Protein AF-G5QGA5-F1 (afdb_monomer_lite)

Foldseek 3Di:
DDLVVLVVVLVVLVVVLVVLCVVCDPHDDDPVSVVSNVVSVVSNVVSVVVNVVVVVVVVVVVVVVVVVVVVVVVVPDD

Organism: NCBI:txid913081

InterPro domains:
  IPR024455 Phage capsid [TIGR01554] (3-74)

Sequence (78 aa):
MKLHELKQKRNTIATDMRALNEKIGDNPWTDEQRTEWNKAKSELEALDERIAREEELRRQDQTYVDENEEEQRNNQDP

Radius of gyration: 21.15 Å; chains: 1; bounding box: 54×15×60 Å

Structure (mmCIF, N/CA/C/O backbone):
data_AF-G5QGA5-F1
#
_entry.id   AF-G5QGA5-F1
#
loop_
_atom_site.group_PDB
_atom_site.id
_atom_site.type_symbol
_atom_site.label_atom_id
_atom_site.label_alt_id
_atom_site.label_comp_id
_atom_site.label_asym_id
_atom_site.label_entity_id
_atom_site.label_seq_id
_atom_site.pdbx_PDB_ins_code
_at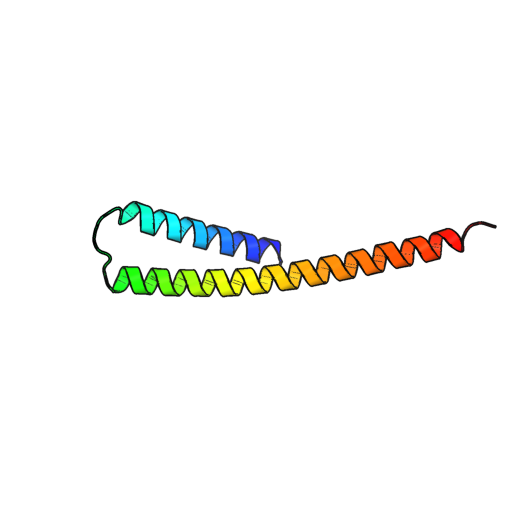om_site.Cartn_x
_atom_site.Cartn_y
_atom_site.Cartn_z
_atom_site.occupancy
_atom_site.B_iso_or_equiv
_atom_site.auth_seq_id
_atom_site.auth_comp_id
_atom_site.auth_asym_id
_atom_site.auth_atom_id
_atom_site.pdbx_PDB_model_num
ATOM 1 N N . MET A 1 1 ? -0.660 7.016 11.188 1.00 73.88 1 MET A N 1
ATOM 2 C CA . MET A 1 1 ? -1.563 7.346 10.066 1.00 73.88 1 MET A CA 1
ATOM 3 C C . MET A 1 1 ? -2.944 6.848 10.425 1.00 73.88 1 MET A C 1
ATOM 5 O O . MET A 1 1 ? -3.042 5.773 11.001 1.00 73.88 1 MET A O 1
ATOM 9 N N . LYS A 1 2 ? -3.984 7.622 10.129 1.00 91.56 2 LYS A N 1
ATOM 10 C CA . LYS A 1 2 ? -5.380 7.208 10.305 1.00 91.56 2 LYS A CA 1
ATOM 11 C C . LYS A 1 2 ? -5.750 6.157 9.252 1.00 91.56 2 LYS A C 1
ATOM 13 O O . LYS A 1 2 ? -5.176 6.143 8.164 1.00 91.56 2 LYS A O 1
ATOM 18 N N . LEU A 1 3 ? -6.756 5.323 9.535 1.00 93.69 3 LEU A N 1
ATOM 19 C CA . LEU A 1 3 ? -7.231 4.275 8.617 1.00 93.69 3 LEU A CA 1
ATOM 20 C C . LEU A 1 3 ? -7.529 4.804 7.201 1.00 93.69 3 LEU A C 1
ATOM 22 O O . LEU A 1 3 ? -7.167 4.170 6.213 1.00 93.69 3 LEU A O 1
ATOM 26 N N . HIS A 1 4 ? -8.137 5.989 7.086 1.00 94.75 4 HIS A N 1
ATOM 27 C CA . HIS A 1 4 ? -8.425 6.591 5.781 1.00 94.75 4 HIS A CA 1
ATOM 28 C C . HIS A 1 4 ? -7.152 6.970 5.003 1.00 94.75 4 HIS A C 1
ATOM 30 O O . HIS A 1 4 ? -7.128 6.842 3.784 1.00 94.75 4 HIS A O 1
ATOM 36 N N . GLU A 1 5 ? -6.082 7.385 5.688 1.00 95.94 5 GLU A N 1
ATOM 37 C CA . GLU A 1 5 ? -4.793 7.723 5.066 1.00 95.94 5 GLU A CA 1
ATOM 38 C C . GLU A 1 5 ? -4.089 6.458 4.571 1.00 95.94 5 GLU A C 1
ATOM 40 O O . GLU A 1 5 ? -3.537 6.449 3.473 1.00 95.94 5 GLU A O 1
ATOM 45 N N . LEU A 1 6 ? -4.160 5.367 5.347 1.00 96.75 6 LEU A N 1
ATOM 46 C CA . LEU A 1 6 ? -3.639 4.058 4.939 1.00 96.75 6 LEU A CA 1
ATOM 47 C C . LEU A 1 6 ? -4.336 3.565 3.669 1.00 96.75 6 LEU A C 1
ATOM 49 O O . LEU A 1 6 ? -3.667 3.196 2.705 1.00 96.75 6 LEU A O 1
ATOM 53 N N . LYS A 1 7 ? -5.673 3.633 3.639 1.00 97.19 7 LYS A N 1
ATOM 54 C CA . LYS A 1 7 ? -6.480 3.268 2.465 1.00 97.19 7 LYS A CA 1
ATOM 55 C C . LYS A 1 7 ? -6.165 4.144 1.255 1.00 97.19 7 LYS A C 1
ATOM 57 O O . LYS A 1 7 ? -6.011 3.625 0.153 1.00 97.19 7 LYS A O 1
ATOM 62 N N . GLN A 1 8 ? -6.032 5.457 1.452 1.00 97.94 8 GLN A N 1
ATOM 63 C CA . GLN A 1 8 ? -5.673 6.377 0.374 1.00 97.94 8 GLN A CA 1
ATOM 64 C C . GLN A 1 8 ? -4.302 6.028 -0.209 1.00 97.94 8 GLN A C 1
ATOM 66 O O . GLN A 1 8 ? -4.185 5.858 -1.419 1.00 97.94 8 GLN A O 1
ATOM 71 N N . LYS A 1 9 ? -3.289 5.839 0.644 1.00 97.62 9 LYS A N 1
ATOM 72 C CA . LYS A 1 9 ? -1.938 5.475 0.208 1.00 97.62 9 LYS A CA 1
ATOM 73 C C . LYS A 1 9 ? -1.920 4.143 -0.548 1.00 97.62 9 LYS A C 1
ATOM 75 O O . LYS A 1 9 ? -1.316 4.049 -1.613 1.00 97.62 9 LYS A O 1
ATOM 80 N N . ARG A 1 10 ? -2.624 3.135 -0.030 1.00 98.06 10 ARG A N 1
ATOM 81 C CA . ARG A 1 10 ? -2.783 1.824 -0.671 1.00 98.06 10 ARG A CA 1
ATOM 82 C C . ARG A 1 10 ? -3.401 1.953 -2.063 1.00 98.06 10 ARG A C 1
ATOM 84 O O . ARG A 1 10 ? -2.922 1.333 -3.010 1.00 98.06 10 ARG A O 1
ATOM 91 N N . ASN A 1 11 ? -4.436 2.781 -2.205 1.00 97.94 11 ASN A N 1
ATOM 92 C CA . ASN A 1 11 ? -5.083 3.034 -3.493 1.00 97.94 11 ASN A CA 1
ATOM 93 C C . ASN A 1 11 ? -4.172 3.765 -4.482 1.00 97.94 11 ASN A C 1
ATOM 95 O O . ASN A 1 11 ? -4.184 3.421 -5.664 1.00 97.94 11 ASN A O 1
ATOM 99 N N . THR A 1 12 ? -3.373 4.730 -4.018 1.00 98.00 12 THR A N 1
ATOM 100 C CA . THR A 1 12 ? -2.369 5.401 -4.854 1.00 98.00 12 THR A CA 1
ATOM 101 C C . THR A 1 12 ? -1.370 4.389 -5.407 1.00 98.00 12 THR A C 1
ATOM 103 O O . THR A 1 12 ? -1.264 4.264 -6.621 1.00 98.00 12 THR A O 1
ATOM 106 N N . ILE A 1 13 ? -0.754 3.569 -4.548 1.00 97.62 13 ILE A N 1
ATOM 107 C CA . ILE A 1 13 ? 0.222 2.551 -4.976 1.00 97.62 13 ILE A CA 1
ATOM 108 C C . ILE A 1 13 ? -0.408 1.555 -5.955 1.00 97.62 13 ILE A C 1
ATOM 110 O O . ILE A 1 13 ? 0.172 1.252 -6.992 1.00 97.62 13 ILE A O 1
ATOM 114 N N . ALA A 1 14 ? -1.622 1.073 -5.673 1.00 98.06 14 ALA A N 1
ATOM 115 C CA . ALA A 1 14 ? -2.324 0.163 -6.577 1.00 98.06 14 ALA A CA 1
ATOM 116 C C . ALA A 1 14 ? -2.611 0.800 -7.950 1.00 98.06 14 ALA A C 1
ATOM 118 O O . ALA A 1 14 ? -2.609 0.108 -8.967 1.00 98.06 14 ALA A O 1
ATOM 119 N N . THR A 1 15 ? -2.882 2.106 -7.986 1.00 98.19 15 THR A N 1
ATOM 120 C CA . THR A 1 15 ? -3.100 2.849 -9.235 1.00 98.19 15 THR A CA 1
ATOM 121 C C . THR A 1 15 ? -1.795 2.998 -10.007 1.00 98.19 15 THR A C 1
ATOM 123 O O . THR A 1 15 ? -1.766 2.682 -11.193 1.00 98.19 15 THR A O 1
ATOM 126 N N . ASP A 1 16 ? -0.710 3.367 -9.328 1.00 96.25 16 ASP A N 1
ATOM 127 C CA . ASP A 1 16 ? 0.616 3.501 -9.935 1.00 96.25 16 ASP A CA 1
ATOM 128 C C . ASP A 1 16 ? 1.121 2.164 -10.492 1.00 96.25 16 ASP A C 1
ATOM 130 O O . ASP A 1 16 ? 1.649 2.114 -11.600 1.00 96.25 16 ASP A O 1
ATOM 134 N N . MET A 1 17 ? 0.892 1.057 -9.776 1.00 97.69 17 MET A N 1
ATOM 135 C CA . MET A 1 17 ? 1.205 -0.288 -10.266 1.00 97.69 17 MET A CA 1
ATOM 136 C C . MET A 1 17 ? 0.435 -0.606 -11.553 1.00 97.69 17 MET A C 1
ATOM 138 O O . MET A 1 17 ? 1.037 -1.043 -12.531 1.00 97.69 17 MET A O 1
ATOM 142 N N . ARG A 1 18 ? -0.881 -0.353 -11.603 1.00 97.69 18 ARG A N 1
ATOM 143 C CA . ARG A 1 18 ? -1.659 -0.568 -12.838 1.00 97.69 18 ARG A CA 1
ATOM 144 C C . ARG A 1 18 ? -1.142 0.295 -13.983 1.00 97.69 18 ARG A C 1
ATOM 146 O O . ARG A 1 18 ? -0.935 -0.235 -15.067 1.00 97.69 18 ARG A O 1
ATOM 153 N N . ALA A 1 19 ? -0.854 1.568 -13.723 1.00 97.62 19 ALA A N 1
ATOM 154 C CA . ALA A 1 19 ? -0.298 2.475 -14.720 1.00 97.62 19 ALA A CA 1
ATOM 155 C C . ALA A 1 19 ? 1.074 2.003 -15.232 1.00 97.62 19 ALA A C 1
ATOM 157 O O . ALA A 1 19 ? 1.333 2.067 -16.432 1.00 97.62 19 ALA A O 1
ATOM 158 N N . LEU A 1 20 ? 1.943 1.484 -14.355 1.00 96.31 20 LEU A N 1
ATOM 159 C CA . LEU A 1 20 ? 3.221 0.884 -14.746 1.00 96.31 20 LEU A CA 1
ATOM 160 C C . LEU A 1 20 ? 3.001 -0.335 -15.651 1.00 96.31 20 LEU A C 1
ATOM 162 O O . LEU A 1 20 ? 3.621 -0.428 -16.707 1.00 96.31 20 LEU A O 1
ATOM 166 N N . ASN A 1 21 ? 2.095 -1.236 -15.268 1.00 97.00 21 ASN A N 1
ATOM 167 C CA . ASN A 1 21 ? 1.778 -2.430 -16.048 1.00 97.00 21 ASN A CA 1
ATOM 168 C C . ASN A 1 21 ? 1.183 -2.083 -17.424 1.00 97.00 21 ASN A C 1
ATOM 170 O O . ASN A 1 21 ? 1.601 -2.644 -18.430 1.00 97.00 21 ASN A O 1
ATOM 1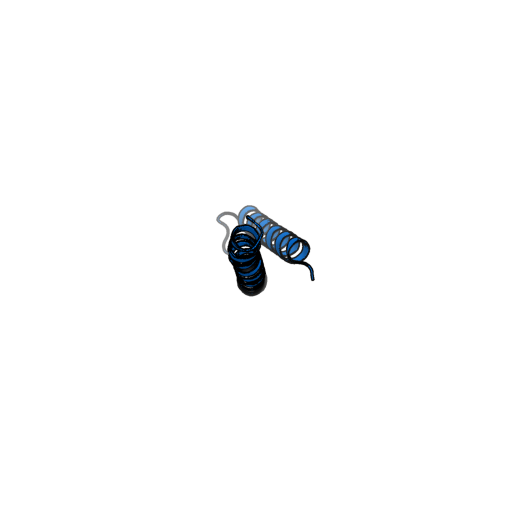74 N N . GLU A 1 22 ? 0.258 -1.125 -17.484 1.00 97.56 22 GLU A N 1
ATOM 175 C CA . GLU A 1 22 ? -0.330 -0.628 -18.735 1.00 97.56 22 GLU A CA 1
ATOM 176 C C . GLU A 1 22 ? 0.713 0.053 -19.629 1.00 97.56 22 GLU A C 1
ATOM 178 O O . GLU A 1 22 ? 0.735 -0.172 -20.837 1.00 97.56 22 GLU A O 1
ATOM 183 N N . LYS A 1 23 ? 1.611 0.853 -19.040 1.00 95.94 23 LYS A N 1
ATOM 184 C CA . LYS A 1 23 ? 2.697 1.525 -19.763 1.00 95.94 23 LYS A CA 1
ATOM 185 C C . LYS A 1 23 ? 3.687 0.531 -20.377 1.00 95.94 23 LYS A C 1
ATOM 187 O O . LYS A 1 23 ? 4.219 0.804 -21.450 1.00 95.94 23 LYS A O 1
ATOM 192 N N . ILE A 1 24 ? 3.967 -0.579 -19.694 1.00 95.75 24 ILE A N 1
ATOM 193 C CA . ILE A 1 24 ? 4.847 -1.636 -20.210 1.00 95.75 24 ILE A CA 1
ATOM 194 C C . ILE A 1 24 ? 4.117 -2.458 -21.282 1.00 95.75 24 ILE A C 1
ATOM 196 O O . ILE A 1 24 ? 4.696 -2.733 -22.336 1.00 95.75 24 ILE A O 1
ATOM 200 N N . GLY A 1 25 ? 2.847 -2.802 -21.049 1.00 96.06 25 GLY A N 1
ATOM 201 C CA . GLY A 1 25 ? 2.046 -3.630 -21.948 1.00 96.06 25 GLY A CA 1
ATOM 202 C C . GLY A 1 25 ? 2.643 -5.029 -22.113 1.00 96.06 25 GLY A C 1
ATOM 203 O O . GLY A 1 25 ? 3.123 -5.625 -21.151 1.00 96.06 25 GLY A O 1
ATOM 204 N N . ASP A 1 26 ? 2.663 -5.527 -23.350 1.00 95.62 26 ASP A N 1
ATOM 205 C CA . ASP A 1 26 ? 3.214 -6.850 -23.685 1.00 95.62 26 ASP A CA 1
ATOM 206 C C . ASP A 1 26 ? 4.749 -6.864 -23.814 1.00 95.62 26 ASP A C 1
ATOM 208 O O . ASP A 1 26 ? 5.347 -7.884 -24.166 1.00 95.62 26 ASP A O 1
ATOM 212 N N . ASN A 1 27 ? 5.415 -5.733 -23.556 1.00 96.12 27 ASN A N 1
ATOM 213 C CA . ASN A 1 27 ? 6.868 -5.666 -23.635 1.00 96.12 27 ASN A CA 1
ATOM 214 C C . ASN A 1 27 ? 7.525 -6.439 -22.478 1.00 96.12 27 ASN A C 1
ATOM 216 O O . ASN A 1 27 ? 7.000 -6.477 -21.359 1.00 96.12 27 ASN A O 1
ATOM 220 N N . PRO A 1 28 ? 8.715 -7.022 -22.702 1.00 96.38 28 PRO A N 1
ATOM 221 C CA . PRO A 1 28 ? 9.484 -7.613 -21.623 1.00 96.38 28 PRO A CA 1
ATOM 222 C C . PRO A 1 28 ? 9.872 -6.537 -20.608 1.00 96.38 28 PRO A C 1
ATOM 224 O O . PRO A 1 28 ? 10.361 -5.462 -20.953 1.00 96.38 28 PRO A O 1
ATOM 227 N N . TRP A 1 29 ? 9.672 -6.865 -19.339 1.00 96.19 29 TRP A N 1
ATOM 228 C CA . TRP A 1 29 ? 10.000 -5.983 -18.232 1.00 96.19 29 TRP A CA 1
ATOM 229 C C . TRP A 1 29 ? 11.508 -5.848 -18.051 1.00 96.19 29 TRP A C 1
ATOM 231 O O . TRP A 1 29 ? 12.223 -6.855 -18.062 1.00 96.19 29 TRP A O 1
ATOM 241 N N . THR A 1 30 ? 11.972 -4.628 -17.791 1.00 97.50 30 THR A N 1
ATOM 242 C CA . THR A 1 30 ? 13.349 -4.389 -17.347 1.00 97.50 30 THR A CA 1
ATOM 243 C C . THR A 1 30 ? 13.529 -4.803 -15.886 1.00 97.50 30 THR A C 1
ATOM 245 O O . THR A 1 30 ? 12.567 -4.893 -15.115 1.00 97.50 30 THR A O 1
ATOM 248 N N . ASP A 1 31 ? 14.773 -5.042 -15.473 1.00 97.81 31 ASP A N 1
ATOM 249 C CA . ASP A 1 31 ? 15.078 -5.390 -14.079 1.00 97.81 31 ASP A CA 1
ATOM 250 C C . ASP A 1 31 ? 14.720 -4.256 -13.107 1.00 97.81 31 ASP A C 1
ATOM 252 O O . ASP A 1 31 ? 14.248 -4.507 -11.995 1.00 97.81 31 ASP A O 1
ATOM 256 N N . GLU A 1 32 ? 14.859 -3.005 -13.548 1.00 96.62 32 GLU A N 1
ATOM 257 C CA . GLU A 1 32 ? 14.436 -1.816 -12.804 1.00 96.62 32 GLU A CA 1
ATOM 258 C C . GLU A 1 32 ? 12.918 -1.821 -12.584 1.00 96.62 32 GLU A C 1
ATOM 260 O O . GLU A 1 32 ? 12.466 -1.729 -11.445 1.00 96.62 32 GLU A O 1
ATOM 265 N N . GLN A 1 33 ? 12.129 -2.047 -13.641 1.00 97.19 33 GLN A N 1
ATOM 266 C CA . GLN A 1 33 ? 10.665 -2.121 -13.557 1.00 97.19 33 GLN A CA 1
ATOM 267 C C . GLN A 1 33 ? 10.201 -3.263 -12.649 1.00 97.19 33 GLN A C 1
ATOM 269 O O . GLN A 1 33 ? 9.287 -3.093 -11.841 1.00 97.19 33 GLN A O 1
ATOM 274 N N . ARG A 1 34 ? 10.849 -4.433 -12.735 1.00 97.69 34 ARG A N 1
ATOM 275 C CA . ARG A 1 34 ? 10.566 -5.567 -11.837 1.00 97.69 34 ARG A CA 1
ATOM 276 C C . ARG A 1 34 ? 10.871 -5.220 -10.386 1.00 97.69 34 ARG A C 1
ATOM 278 O O . ARG A 1 34 ? 10.101 -5.577 -9.498 1.00 97.69 34 ARG A O 1
ATOM 285 N N . THR A 1 35 ? 11.978 -4.526 -10.143 1.00 97.62 35 THR A N 1
ATOM 286 C CA . THR A 1 35 ? 12.378 -4.096 -8.800 1.00 97.62 35 THR A CA 1
ATOM 287 C C . THR A 1 35 ? 11.382 -3.090 -8.226 1.00 97.62 35 THR A C 1
ATOM 289 O O . THR A 1 35 ? 10.939 -3.255 -7.088 1.00 97.6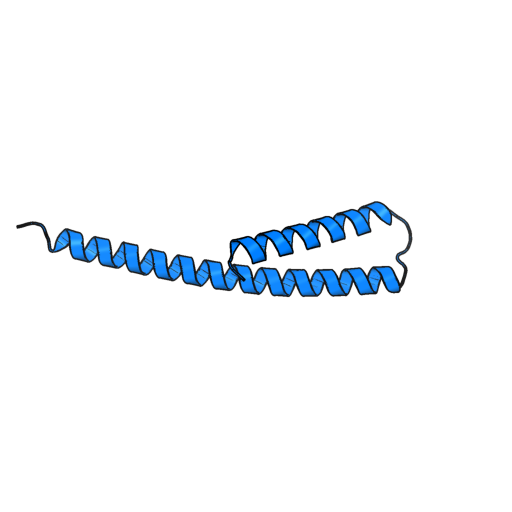2 35 THR A O 1
ATOM 292 N N . GLU A 1 36 ? 10.975 -2.091 -9.012 1.00 96.00 36 GLU A N 1
ATOM 293 C CA . GLU A 1 36 ? 9.956 -1.111 -8.619 1.00 96.00 36 GLU A CA 1
ATOM 294 C C . GLU A 1 36 ? 8.620 -1.781 -8.301 1.00 96.00 36 GLU A C 1
ATOM 296 O O . GLU A 1 36 ? 8.029 -1.520 -7.252 1.00 96.00 36 GLU A O 1
ATOM 301 N N . TRP A 1 37 ? 8.175 -2.704 -9.151 1.00 97.62 37 TRP A N 1
ATOM 302 C CA . TRP A 1 37 ? 6.945 -3.453 -8.923 1.00 97.62 37 TRP A CA 1
ATOM 303 C C . TRP A 1 37 ? 6.997 -4.326 -7.679 1.00 97.62 37 TRP A C 1
ATOM 305 O O . TRP A 1 37 ? 6.057 -4.315 -6.890 1.00 97.62 37 TRP A O 1
ATOM 315 N N . ASN A 1 38 ? 8.091 -5.059 -7.469 1.00 97.88 38 ASN A N 1
ATOM 316 C CA . ASN A 1 38 ? 8.247 -5.890 -6.278 1.00 97.88 38 ASN A CA 1
ATOM 317 C C . ASN A 1 38 ? 8.236 -5.035 -5.006 1.00 97.88 38 ASN A C 1
ATOM 319 O O . ASN A 1 38 ? 7.571 -5.393 -4.037 1.00 97.88 38 ASN A O 1
ATOM 323 N N . LYS A 1 39 ? 8.890 -3.868 -5.028 1.00 97.88 39 LYS A N 1
ATOM 324 C CA . LYS A 1 39 ? 8.846 -2.908 -3.921 1.00 97.88 39 LYS A CA 1
ATOM 325 C C . LYS A 1 39 ? 7.422 -2.403 -3.665 1.00 97.88 39 LYS A C 1
ATOM 327 O O . LYS A 1 39 ? 6.969 -2.435 -2.523 1.00 97.88 39 LYS A O 1
ATOM 332 N N . ALA A 1 40 ? 6.718 -1.969 -4.710 1.00 97.81 40 ALA A N 1
ATOM 333 C CA . ALA A 1 40 ? 5.342 -1.487 -4.609 1.00 97.81 40 ALA A CA 1
ATOM 334 C C . ALA A 1 40 ? 4.389 -2.580 -4.099 1.00 97.81 40 ALA A C 1
ATOM 336 O O . ALA A 1 40 ? 3.548 -2.317 -3.242 1.00 97.81 40 ALA A O 1
ATOM 337 N N . LYS A 1 41 ? 4.569 -3.821 -4.563 1.00 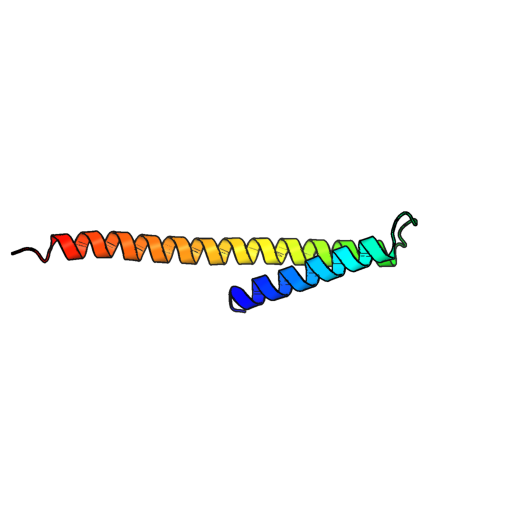97.94 41 LYS A N 1
ATOM 338 C CA . LYS A 1 41 ? 3.797 -4.983 -4.120 1.00 97.94 41 LYS A CA 1
ATOM 339 C C . LYS A 1 41 ? 3.998 -5.260 -2.630 1.00 97.94 41 LYS A C 1
ATOM 341 O O . LYS A 1 41 ? 3.011 -5.373 -1.911 1.00 97.94 41 LYS A O 1
ATOM 346 N N . SER A 1 42 ? 5.242 -5.309 -2.151 1.00 98.19 42 SER A N 1
ATOM 347 C CA . SER A 1 42 ? 5.520 -5.508 -0.721 1.00 98.19 42 SER A CA 1
ATOM 348 C C . SER A 1 42 ? 4.976 -4.368 0.143 1.00 98.19 42 SER A C 1
ATOM 350 O O . SER A 1 42 ? 4.497 -4.599 1.252 1.00 98.19 42 SER A O 1
ATOM 352 N N . GLU A 1 43 ? 5.013 -3.128 -0.351 1.00 97.69 43 GLU A N 1
ATOM 353 C CA . GLU A 1 43 ? 4.405 -1.999 0.356 1.00 97.69 43 GLU A CA 1
ATOM 354 C C . GLU A 1 43 ? 2.875 -2.113 0.416 1.00 97.69 43 GLU A C 1
ATOM 356 O O . GLU A 1 43 ? 2.279 -1.815 1.452 1.00 97.69 43 GLU A O 1
ATOM 361 N N . LEU A 1 44 ? 2.241 -2.581 -0.662 1.00 97.88 44 LEU A N 1
ATOM 362 C CA . LEU A 1 44 ? 0.802 -2.824 -0.724 1.00 97.88 44 LEU A CA 1
ATOM 363 C C . LEU A 1 44 ? 0.380 -3.926 0.258 1.00 97.88 44 LEU A C 1
ATOM 365 O O . LEU A 1 44 ? -0.567 -3.718 1.011 1.00 97.88 44 LEU A O 1
ATOM 369 N N . GLU A 1 45 ? 1.119 -5.035 0.322 1.00 98.00 45 GLU A N 1
ATOM 370 C CA . GLU A 1 45 ? 0.890 -6.120 1.291 1.00 98.00 45 GLU A CA 1
ATOM 371 C C . GLU A 1 45 ? 0.997 -5.609 2.739 1.00 98.00 45 GLU A C 1
ATOM 373 O O . GLU A 1 45 ? 0.088 -5.810 3.546 1.00 98.00 45 GLU A O 1
ATOM 378 N N . ALA A 1 46 ? 2.045 -4.843 3.058 1.00 97.69 46 ALA A N 1
ATOM 379 C CA . ALA A 1 46 ? 2.220 -4.263 4.390 1.00 97.69 46 ALA A CA 1
ATOM 380 C C . ALA A 1 46 ? 1.114 -3.254 4.763 1.00 97.69 46 ALA A C 1
ATOM 382 O O . ALA A 1 46 ? 0.765 -3.104 5.941 1.00 97.69 46 ALA A O 1
ATOM 383 N N . LEU A 1 47 ? 0.576 -2.522 3.782 1.00 98.00 47 LEU A N 1
ATOM 384 C CA . LEU A 1 47 ? -0.561 -1.626 3.991 1.00 98.00 47 LEU A CA 1
ATOM 385 C C . LEU A 1 47 ? -1.857 -2.406 4.204 1.00 98.00 47 LEU A C 1
ATOM 387 O O . LEU A 1 47 ? -2.593 -2.064 5.128 1.00 98.00 47 LEU A O 1
ATOM 391 N N . ASP A 1 48 ? -2.110 -3.448 3.413 1.00 97.69 48 ASP A N 1
ATOM 392 C CA . ASP A 1 48 ? -3.298 -4.296 3.539 1.00 97.69 48 ASP A CA 1
ATOM 393 C C . ASP A 1 48 ? -3.333 -4.981 4.921 1.00 97.69 48 ASP A C 1
ATOM 395 O O . ASP A 1 48 ? -4.356 -4.930 5.603 1.00 97.69 48 ASP A O 1
ATOM 399 N N . GLU A 1 49 ? -2.202 -5.492 5.421 1.00 97.88 49 GLU A N 1
ATOM 400 C CA . GLU A 1 49 ? -2.102 -6.052 6.780 1.00 97.88 49 GLU A CA 1
ATOM 401 C C . GLU A 1 49 ? -2.382 -5.028 7.890 1.00 97.88 49 GLU A C 1
ATOM 403 O O . GLU A 1 49 ? -2.978 -5.341 8.924 1.00 97.88 49 GLU A O 1
ATOM 408 N N . ARG A 1 50 ? -1.910 -3.788 7.723 1.00 96.94 50 ARG A N 1
ATOM 409 C CA . ARG A 1 50 ? -2.174 -2.709 8.686 1.00 96.94 50 ARG A CA 1
ATOM 410 C C . ARG A 1 50 ? -3.641 -2.299 8.657 1.00 96.94 50 ARG A C 1
ATOM 412 O O . ARG A 1 50 ? -4.232 -2.144 9.716 1.00 96.94 50 ARG A O 1
ATOM 419 N N . ILE A 1 51 ? -4.223 -2.157 7.468 1.00 97.38 51 ILE A N 1
ATOM 420 C CA . ILE A 1 51 ? -5.641 -1.831 7.288 1.00 97.38 51 ILE A CA 1
ATOM 421 C C . ILE A 1 51 ? -6.511 -2.909 7.933 1.00 97.38 51 ILE A C 1
ATOM 423 O O . ILE A 1 51 ? -7.372 -2.566 8.736 1.00 97.38 51 ILE A O 1
ATOM 427 N N . ALA A 1 52 ? -6.248 -4.186 7.652 1.00 96.94 52 ALA A N 1
ATOM 428 C CA . ALA A 1 52 ? -7.018 -5.296 8.205 1.00 96.94 52 ALA A CA 1
ATOM 429 C C . ALA A 1 52 ? -6.988 -5.313 9.740 1.00 96.94 52 ALA A C 1
ATOM 431 O O . ALA A 1 52 ? -8.026 -5.488 10.374 1.00 96.94 52 ALA A O 1
ATOM 432 N N . ARG A 1 53 ? -5.819 -5.068 10.348 1.00 96.06 53 ARG A N 1
ATOM 433 C CA . ARG A 1 53 ? -5.697 -4.966 11.811 1.00 96.06 53 ARG A CA 1
ATOM 434 C C . ARG A 1 53 ? -6.492 -3.801 12.390 1.00 96.06 53 ARG A C 1
ATOM 436 O O . ARG A 1 53 ? -7.205 -3.986 13.366 1.00 96.06 53 ARG A O 1
ATOM 443 N N . GLU A 1 54 ? -6.387 -2.617 11.797 1.00 95.62 54 GLU A N 1
ATOM 444 C CA . GLU A 1 54 ? -7.117 -1.430 12.260 1.00 95.62 54 GLU A CA 1
ATOM 445 C C . GLU A 1 54 ? -8.637 -1.577 12.094 1.00 95.62 54 GLU A C 1
ATOM 447 O O . GLU A 1 54 ? -9.409 -1.092 12.918 1.00 95.62 54 GLU A O 1
ATOM 452 N N . GLU A 1 55 ? -9.085 -2.241 11.029 1.00 95.38 55 GLU A N 1
ATOM 453 C CA . GLU A 1 55 ? -10.500 -2.555 10.826 1.00 95.38 55 GLU A CA 1
ATOM 454 C C . GLU A 1 55 ? -11.013 -3.585 11.828 1.00 95.38 55 GLU A C 1
ATOM 456 O O . GLU A 1 55 ? -12.128 -3.438 12.321 1.00 95.38 55 GLU A O 1
ATOM 461 N N . GLU A 1 56 ? -10.206 -4.595 12.148 1.00 95.25 56 GLU A N 1
ATOM 462 C CA . GLU A 1 56 ? -10.549 -5.588 13.162 1.00 95.25 56 GLU A CA 1
ATOM 463 C C . GLU A 1 56 ? -10.673 -4.958 14.549 1.00 95.25 56 GLU A C 1
ATOM 465 O O . GLU A 1 56 ? -11.674 -5.184 15.219 1.00 95.25 56 GLU A O 1
ATOM 470 N N . LEU A 1 57 ? -9.728 -4.100 14.944 1.00 94.62 57 LEU A N 1
ATOM 471 C CA . LEU A 1 57 ? -9.811 -3.375 16.215 1.00 94.62 57 LEU A CA 1
ATOM 472 C C . LEU A 1 57 ? -11.087 -2.531 16.297 1.00 94.62 57 LEU A C 1
ATOM 474 O O . LEU A 1 57 ? -11.825 -2.620 17.269 1.00 94.62 57 LEU A O 1
ATOM 478 N N . ARG A 1 58 ? -11.416 -1.786 15.235 1.00 92.06 58 ARG A N 1
ATOM 479 C CA . ARG A 1 58 ? -12.657 -0.995 15.190 1.00 92.06 58 ARG A CA 1
ATOM 480 C C . ARG A 1 58 ? -13.917 -1.848 15.258 1.00 92.06 58 ARG A C 1
ATOM 482 O O . ARG A 1 58 ? -14.909 -1.411 15.829 1.00 92.06 58 ARG A O 1
ATOM 489 N N . ARG A 1 59 ? -13.903 -3.027 14.634 1.00 92.94 59 ARG A N 1
ATOM 490 C CA . ARG A 1 59 ? -15.019 -3.973 14.702 1.00 92.94 59 ARG A CA 1
ATOM 491 C C . ARG A 1 59 ? -15.188 -4.488 16.129 1.00 92.94 59 ARG A C 1
ATOM 493 O O . ARG A 1 59 ? -16.308 -4.477 16.616 1.00 92.94 59 ARG A O 1
ATOM 500 N N . GLN A 1 60 ? -14.100 -4.884 16.786 1.00 92.12 60 GLN A N 1
ATOM 501 C CA . GLN A 1 60 ? -14.120 -5.337 18.179 1.00 92.12 60 GLN A CA 1
ATOM 502 C C . GLN A 1 60 ? -14.618 -4.238 19.122 1.00 92.12 60 GLN A C 1
ATOM 504 O O . GLN A 1 60 ? -15.484 -4.502 19.951 1.00 92.12 60 GLN A O 1
ATOM 509 N N . ASP A 1 61 ? -14.139 -3.004 18.942 1.00 89.75 61 ASP A N 1
ATOM 510 C CA . ASP A 1 61 ? -14.602 -1.846 19.710 1.00 89.75 61 ASP A CA 1
ATOM 511 C C . ASP A 1 61 ? -16.110 -1.616 19.519 1.00 89.75 61 ASP A C 1
ATOM 513 O O . ASP A 1 61 ? -16.826 -1.383 20.491 1.00 89.75 61 ASP A O 1
ATOM 517 N N . GLN A 1 62 ? -16.608 -1.716 18.280 1.00 87.44 62 GLN A N 1
ATOM 518 C CA . GLN A 1 62 ? -18.036 -1.572 17.991 1.00 87.44 62 GLN A CA 1
ATOM 519 C C . GLN A 1 62 ? -18.858 -2.695 18.631 1.00 87.44 62 GLN A C 1
ATOM 521 O O . GLN A 1 62 ? -19.860 -2.408 19.271 1.00 87.44 62 GLN A O 1
ATOM 526 N N . THR A 1 63 ? -18.417 -3.950 18.518 1.00 88.38 63 THR A N 1
ATOM 527 C CA . THR A 1 63 ? -19.089 -5.094 19.148 1.00 88.38 63 THR A CA 1
ATOM 528 C C . THR A 1 63 ? -19.158 -4.934 20.664 1.00 88.38 63 THR A C 1
ATOM 530 O O . THR A 1 63 ? -20.219 -5.135 21.239 1.00 88.38 63 THR A O 1
ATOM 533 N N . TYR A 1 64 ? -18.075 -4.492 21.309 1.00 86.69 64 TYR A N 1
ATOM 534 C CA . TYR A 1 64 ? -18.078 -4.228 22.747 1.00 86.69 64 TYR A CA 1
ATOM 535 C C . TYR A 1 64 ? -19.083 -3.133 23.133 1.00 86.69 64 TYR A C 1
ATOM 537 O O . TYR A 1 64 ? -19.758 -3.254 24.155 1.00 86.69 64 TYR A O 1
ATOM 545 N N . VAL A 1 65 ? -19.193 -2.060 22.343 1.00 85.56 65 VAL A N 1
ATOM 546 C CA . VAL A 1 65 ? -20.194 -1.005 22.576 1.00 85.56 65 VAL A CA 1
ATOM 547 C C . VAL A 1 65 ? -21.609 -1.550 22.395 1.00 85.56 65 VAL A C 1
ATOM 549 O O . VAL A 1 65 ? -22.435 -1.347 23.280 1.00 85.56 65 VAL A O 1
ATOM 552 N N . ASP A 1 66 ? -21.873 -2.270 21.305 1.00 81.75 66 ASP A N 1
ATOM 553 C CA . ASP A 1 66 ? -23.194 -2.826 20.997 1.00 81.75 66 ASP A CA 1
ATOM 554 C C . ASP A 1 66 ? -23.660 -3.808 22.092 1.00 81.75 66 ASP A C 1
ATOM 556 O O . ASP A 1 66 ? -24.788 -3.703 22.577 1.00 81.75 66 ASP A O 1
ATOM 560 N N . GLU A 1 67 ? -22.775 -4.702 22.549 1.00 79.38 67 GLU A N 1
ATOM 561 C CA . GLU A 1 67 ? -23.046 -5.658 23.634 1.00 79.38 67 GLU A CA 1
ATOM 562 C C . GLU A 1 67 ? -23.302 -4.951 24.978 1.00 79.38 67 GLU A C 1
ATOM 564 O O . GLU 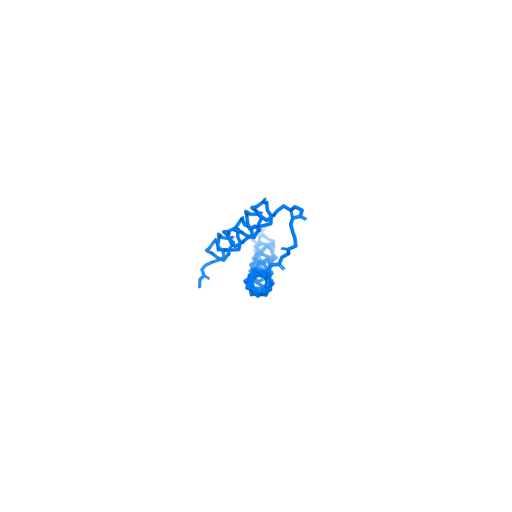A 1 67 ? -24.249 -5.283 25.694 1.00 79.38 67 GLU A O 1
ATOM 569 N N . ASN A 1 68 ? -22.512 -3.926 25.319 1.00 72.12 68 ASN A N 1
ATOM 570 C CA . ASN A 1 68 ? -22.719 -3.172 26.56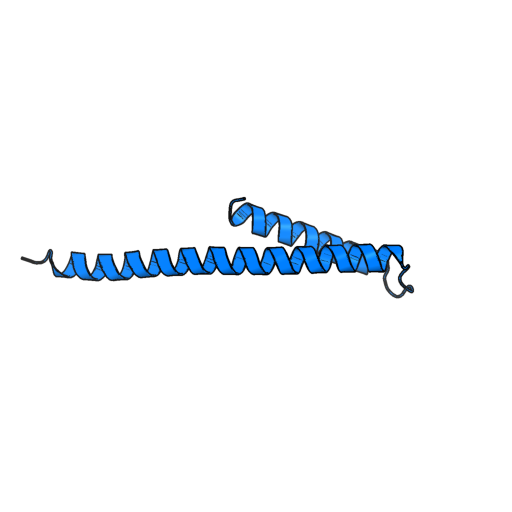1 1.00 72.12 68 ASN A CA 1
ATOM 571 C C . ASN A 1 68 ? -23.961 -2.268 26.523 1.00 72.12 68 ASN A C 1
ATOM 573 O O . ASN A 1 68 ? -24.545 -1.985 27.573 1.00 72.12 68 ASN A O 1
ATOM 577 N N . GLU A 1 69 ? -24.366 -1.777 25.351 1.00 62.66 69 GLU A N 1
ATOM 578 C CA . GLU A 1 69 ? -25.604 -1.012 25.205 1.00 62.66 69 GLU A CA 1
ATOM 579 C C . GLU A 1 69 ? -26.846 -1.893 25.388 1.00 62.66 69 GLU A C 1
ATOM 581 O O . GLU A 1 69 ? -27.817 -1.438 25.996 1.00 62.66 69 GLU A O 1
ATOM 586 N N . GLU A 1 70 ? -26.835 -3.142 24.909 1.00 60.41 70 GLU A N 1
ATOM 587 C CA . GLU A 1 70 ? -27.928 -4.092 25.160 1.00 60.41 70 GLU A CA 1
ATOM 588 C C . GLU A 1 70 ? -28.078 -4.415 26.655 1.00 60.41 70 GLU A C 1
ATOM 590 O O . GLU A 1 70 ? -29.198 -4.402 27.177 1.00 60.41 70 GLU A O 1
ATOM 595 N N . GLU A 1 71 ? -26.970 -4.622 27.375 1.00 57.28 71 GLU A N 1
ATOM 596 C CA . GLU A 1 71 ? -27.010 -4.847 28.827 1.00 57.28 71 GLU A CA 1
ATOM 597 C C . GLU A 1 71 ? -27.526 -3.621 29.601 1.00 57.28 71 GLU A C 1
ATOM 599 O O . GLU A 1 71 ? -28.312 -3.764 30.541 1.00 57.28 71 GLU A O 1
ATOM 604 N N . GLN A 1 72 ? -27.147 -2.402 29.199 1.00 56.56 72 GLN A N 1
ATOM 605 C CA . GLN A 1 72 ? -27.589 -1.178 29.880 1.00 56.56 72 GLN A CA 1
ATOM 606 C C . GLN A 1 72 ? -29.054 -0.822 29.602 1.00 56.56 72 GLN A C 1
ATOM 608 O O . GLN A 1 72 ? -29.718 -0.295 30.495 1.00 56.56 72 GLN A O 1
ATOM 613 N N . ARG A 1 73 ? -29.588 -1.137 28.414 1.00 57.78 73 ARG A N 1
ATOM 614 C CA . ARG A 1 73 ? -31.014 -0.922 28.104 1.00 57.78 73 ARG A CA 1
ATOM 615 C C . ARG A 1 73 ? -31.923 -1.852 28.909 1.00 57.78 73 ARG A C 1
ATOM 617 O O . ARG A 1 73 ? -32.943 -1.394 29.410 1.00 57.78 73 ARG A O 1
ATOM 624 N N . ASN A 1 74 ? -31.532 -3.113 29.111 1.00 56.44 74 ASN A N 1
ATOM 625 C CA . ASN A 1 74 ? -32.307 -4.064 29.923 1.00 56.44 74 ASN A CA 1
ATOM 626 C C . ASN A 1 74 ? -32.293 -3.750 31.428 1.00 56.44 74 ASN A C 1
ATOM 628 O O . ASN A 1 74 ? -33.145 -4.245 32.159 1.00 56.44 74 ASN A O 1
ATOM 632 N N . ASN A 1 75 ? -31.348 -2.932 31.899 1.00 54.72 75 ASN A N 1
ATOM 633 C CA . ASN A 1 75 ? -31.247 -2.533 33.305 1.00 54.72 75 ASN A CA 1
ATOM 634 C C . ASN A 1 75 ? -31.879 -1.154 33.590 1.00 54.72 75 ASN A C 1
ATOM 636 O O . ASN A 1 75 ? -31.731 -0.623 34.692 1.00 54.72 75 ASN A O 1
ATOM 640 N N . GLN A 1 76 ? -32.544 -0.554 32.593 1.00 55.34 76 GLN A N 1
ATOM 641 C CA . GLN A 1 76 ? -33.235 0.738 32.690 1.00 55.34 76 GLN A CA 1
ATOM 642 C C . GLN A 1 76 ? -34.760 0.648 32.518 1.00 55.34 76 GLN A C 1
ATOM 644 O O . GLN A 1 76 ? -35.420 1.686 32.585 1.00 55.34 76 GLN A O 1
ATOM 649 N N . ASP A 1 77 ? -35.330 -0.550 32.357 1.00 53.06 77 ASP A N 1
ATOM 650 C CA . ASP A 1 77 ? -36.780 -0.741 32.481 1.00 53.06 77 ASP A CA 1
ATOM 651 C C . ASP A 1 77 ? -37.169 -0.900 33.975 1.00 53.06 77 ASP A C 1
ATOM 653 O O . ASP A 1 77 ? -36.585 -1.748 34.658 1.00 53.06 77 ASP A O 1
ATOM 657 N N . PRO A 1 78 ? -38.086 -0.064 34.512 1.00 56.59 78 PRO A N 1
ATOM 658 C CA . PRO A 1 78 ? -38.526 -0.084 35.913 1.00 56.59 78 PRO A CA 1
ATOM 659 C C . PRO A 1 78 ? -39.475 -1.236 36.282 1.00 56.59 78 PRO A C 1
ATOM 661 O O . PRO A 1 78 ? -40.237 -1.713 35.411 1.00 56.59 78 PRO A O 1
#

pLDDT: mean 89.99, std 13.62, range [53.06, 98.19]

Secondary structure (DSSP, 8-state):
--HHHHHHHHHHHHHHHHHHHHHHTTSPPPHHHHHHHHHHHHHHHHHHHHHHHHHHHHHHHHHHHHHHHHHHHHTS--